Protein AF-A0A920UG53-F1 (afdb_monomer_lite)

Radius of gyration: 19.64 Å; chains: 1; bounding box: 52×35×47 Å

Secondary structure (DSSP, 8-state):
---HHHHHHHHHHHHHHHHHHHHHHHHHHHHHHTSPP---STTHHHHHHHHHHHHHTTHHHHHH-HHHHHHHHHHHHHHHHHHHHHHHHHHHHHSTT--STT---HHHHHHHHHHHHHHHHHHHHHHHHHHHHH-

pLDDT: mean 93.58, std 4.78, range [72.38, 98.44]

Foldseek 3Di:
DDDPVVVVVVVVVCCVVVVVVVVVVVVVCVVVVVDDDDPPCVVVVVVVVVVCVCVLVVVVCCVPPVVLVQLVNLQVVLVVLVVVVVVLVVCVHPPPPRDLVPDPDPVSVVSVVVNVVSVVSNVVSVVVVVVVVVD

Structure (mmCIF, N/CA/C/O backbone):
data_AF-A0A920UG53-F1
#
_entry.id   AF-A0A920UG53-F1
#
loop_
_atom_site.group_PDB
_atom_site.id
_atom_site.type_symbol
_atom_site.label_atom_id
_atom_site.label_alt_id
_atom_site.label_comp_id
_atom_site.label_asym_id
_atom_site.label_entity_id
_atom_site.label_seq_id
_atom_site.pdbx_PDB_ins_code
_atom_site.Cartn_x
_atom_site.Cartn_y
_atom_site.Cartn_z
_atom_site.occupancy
_atom_site.B_iso_or_equiv
_atom_site.auth_seq_id
_atom_site.auth_comp_id
_atom_site.auth_asym_id
_atom_site.auth_atom_id
_atom_site.pdbx_PDB_model_num
ATOM 1 N N . MET A 1 1 ? 14.769 -5.079 -14.973 1.00 84.19 1 MET A N 1
ATOM 2 C CA . MET A 1 1 ? 13.647 -5.403 -15.873 1.00 84.19 1 MET A CA 1
ATOM 3 C C . MET A 1 1 ? 13.518 -6.889 -16.085 1.00 84.19 1 MET A C 1
ATOM 5 O O . MET A 1 1 ? 14.527 -7.583 -16.143 1.00 84.19 1 MET A O 1
ATOM 9 N N . LEU A 1 2 ? 12.274 -7.336 -16.221 1.00 87.06 2 LEU A N 1
ATOM 10 C CA . LEU A 1 2 ? 11.932 -8.715 -16.537 1.00 87.06 2 LEU A CA 1
ATOM 11 C C . LEU A 1 2 ? 12.117 -8.996 -18.033 1.00 87.06 2 LEU A C 1
ATOM 13 O O . LEU A 1 2 ? 11.858 -8.131 -18.872 1.00 87.06 2 LEU A O 1
ATOM 17 N N . SER A 1 3 ? 12.513 -10.221 -18.365 1.00 93.75 3 SER A N 1
ATOM 18 C CA . SER A 1 3 ? 12.445 -10.742 -19.731 1.00 93.75 3 SER A CA 1
ATOM 19 C C . SER A 1 3 ? 10.993 -10.829 -20.215 1.00 93.75 3 SER A C 1
ATOM 21 O O . SER A 1 3 ? 10.054 -10.892 -19.419 1.00 93.75 3 SER A O 1
ATOM 23 N N . THR A 1 4 ? 10.783 -10.902 -21.531 1.00 93.25 4 THR A N 1
ATOM 24 C CA . THR A 1 4 ? 9.434 -11.007 -22.116 1.00 93.25 4 THR A CA 1
ATOM 25 C C . THR A 1 4 ? 8.644 -12.193 -21.551 1.00 93.25 4 THR A C 1
ATOM 27 O O . THR A 1 4 ? 7.457 -12.065 -21.258 1.00 93.25 4 THR A O 1
ATOM 30 N N . THR A 1 5 ? 9.297 -13.339 -21.338 1.00 96.50 5 THR A N 1
ATOM 31 C CA . THR A 1 5 ? 8.659 -14.529 -20.755 1.00 96.50 5 THR A CA 1
ATOM 32 C C . THR A 1 5 ? 8.210 -14.283 -19.314 1.00 96.50 5 THR A C 1
ATOM 34 O O . THR A 1 5 ? 7.098 -14.659 -18.944 1.00 96.50 5 THR A O 1
ATOM 37 N N . GLU A 1 6 ? 9.040 -13.623 -18.504 1.00 95.00 6 GLU A N 1
ATOM 38 C CA . GLU A 1 6 ? 8.718 -13.292 -17.111 1.00 95.00 6 GLU A CA 1
ATOM 39 C C . GLU A 1 6 ? 7.605 -12.243 -17.013 1.00 95.00 6 GLU A C 1
ATOM 41 O O . GLU A 1 6 ? 6.727 -12.367 -16.161 1.00 95.00 6 GLU A O 1
ATOM 46 N N . GLN A 1 7 ? 7.580 -11.256 -17.914 1.00 93.88 7 GLN A N 1
ATOM 47 C CA . GLN A 1 7 ? 6.486 -10.285 -18.007 1.00 93.88 7 GLN A CA 1
ATOM 48 C C . GLN A 1 7 ? 5.153 -10.975 -18.321 1.00 93.88 7 GLN A C 1
ATOM 50 O O . GLN A 1 7 ? 4.154 -10.742 -17.639 1.00 93.88 7 GLN A O 1
ATOM 55 N N . ILE A 1 8 ? 5.133 -11.881 -19.307 1.00 95.75 8 ILE A N 1
ATOM 56 C CA . ILE A 1 8 ? 3.929 -12.653 -19.649 1.00 95.75 8 ILE A CA 1
ATOM 57 C C . ILE A 1 8 ? 3.476 -13.494 -18.450 1.00 95.75 8 ILE A C 1
ATOM 59 O O . ILE A 1 8 ? 2.298 -13.466 -18.089 1.00 95.75 8 ILE A O 1
ATOM 63 N N . ALA A 1 9 ? 4.401 -14.209 -17.803 1.00 96.75 9 ALA A N 1
ATOM 64 C CA . ALA A 1 9 ? 4.092 -15.016 -16.626 1.00 96.75 9 ALA A CA 1
ATOM 65 C C . ALA A 1 9 ? 3.527 -14.164 -15.475 1.00 96.75 9 ALA A C 1
ATOM 67 O O . ALA A 1 9 ? 2.538 -14.554 -14.850 1.00 96.75 9 ALA A O 1
ATOM 68 N N . PHE A 1 10 ? 4.100 -12.983 -15.231 1.00 95.25 10 PHE A N 1
ATOM 69 C CA . PHE A 1 10 ? 3.624 -12.055 -14.209 1.00 95.25 10 PHE A CA 1
ATOM 70 C C . PHE A 1 10 ? 2.212 -11.545 -14.514 1.00 95.25 10 PHE A C 1
ATOM 72 O O . PHE A 1 10 ? 1.351 -11.577 -13.637 1.00 95.25 10 PHE A O 1
ATOM 79 N N . VAL A 1 11 ? 1.935 -11.130 -15.755 1.00 96.06 11 VAL A N 1
ATOM 80 C CA . VAL A 1 11 ? 0.590 -10.684 -16.155 1.00 96.06 11 VAL A CA 1
ATOM 81 C C . VAL A 1 11 ? -0.431 -11.809 -15.983 1.00 96.06 11 VAL A C 1
ATOM 83 O O . VAL A 1 11 ? -1.503 -11.577 -15.423 1.00 96.06 1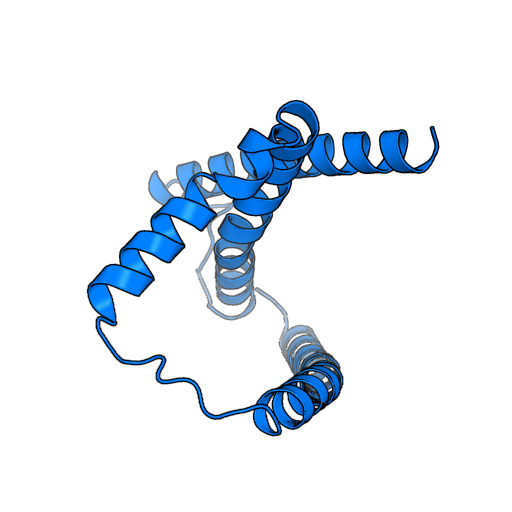1 VAL A O 1
ATOM 86 N N . LEU A 1 12 ? -0.103 -13.037 -16.396 1.00 97.81 12 LEU A N 1
ATOM 87 C CA . LEU A 1 12 ? -0.980 -14.193 -16.187 1.00 97.81 12 LEU A CA 1
ATOM 88 C C . LEU A 1 12 ? -1.251 -14.434 -14.697 1.00 97.81 12 LEU A C 1
ATOM 90 O O . LEU A 1 12 ? -2.402 -14.657 -14.315 1.00 97.81 12 LEU A O 1
ATOM 94 N N . LEU A 1 13 ? -0.226 -14.330 -13.848 1.00 96.88 13 LEU A N 1
ATOM 95 C CA . LEU A 1 13 ? -0.376 -14.461 -12.400 1.00 96.88 13 LEU A CA 1
ATOM 96 C C . LEU A 1 13 ? -1.293 -13.372 -11.826 1.00 96.88 13 LEU A C 1
ATOM 98 O O . LEU A 1 13 ? -2.194 -13.685 -11.048 1.00 96.88 13 LEU A O 1
ATOM 102 N N . VAL A 1 14 ? -1.117 -12.114 -12.240 1.00 95.88 14 VAL A N 1
ATOM 103 C CA . VAL A 1 14 ? -1.978 -10.993 -11.828 1.00 95.88 14 VAL A CA 1
ATOM 104 C C . VAL A 1 14 ? -3.429 -11.236 -12.241 1.00 95.88 14 VAL A C 1
ATOM 106 O O . VAL A 1 14 ? -4.330 -11.024 -11.429 1.00 95.88 14 VAL A O 1
ATOM 109 N N . LEU A 1 15 ? -3.675 -11.724 -13.460 1.00 97.94 15 LEU A N 1
ATOM 110 C CA . LEU A 1 15 ? -5.026 -12.029 -13.936 1.00 97.94 15 LEU A CA 1
ATOM 111 C C . LEU A 1 15 ? -5.680 -13.159 -13.132 1.00 97.94 15 LEU A C 1
ATOM 113 O O . LEU A 1 15 ? -6.841 -13.034 -12.738 1.00 97.94 15 LEU A O 1
ATOM 117 N N . VAL A 1 16 ? -4.945 -14.237 -12.844 1.00 98.00 16 VAL A N 1
ATOM 118 C CA . VAL A 1 16 ? -5.456 -15.363 -12.046 1.00 98.00 16 VAL A CA 1
ATOM 119 C C . VAL A 1 16 ? -5.743 -14.922 -10.609 1.00 98.00 16 VAL A C 1
ATOM 121 O O . VAL A 1 16 ? -6.864 -15.091 -10.123 1.00 98.00 16 VAL A O 1
ATOM 124 N N . CYS A 1 17 ? -4.769 -14.307 -9.937 1.00 97.56 17 CYS A N 1
ATOM 125 C CA . CYS A 1 17 ? -4.914 -13.835 -8.560 1.00 97.56 17 CYS A CA 1
ATOM 126 C C . CYS A 1 17 ? -6.010 -12.768 -8.440 1.00 97.56 17 CYS A C 1
ATOM 128 O O . CYS A 1 17 ? -6.848 -12.838 -7.539 1.00 97.56 17 CYS A O 1
ATOM 130 N N . GLY A 1 18 ? -6.045 -11.813 -9.372 1.00 97.19 18 GLY A N 1
ATOM 131 C CA . GLY A 1 18 ? -7.060 -10.766 -9.438 1.00 97.19 18 GLY A CA 1
ATOM 132 C C . GLY A 1 18 ? -8.457 -11.329 -9.689 1.00 97.19 18 GLY A C 1
ATOM 133 O O . GLY A 1 18 ? -9.406 -10.930 -9.015 1.00 97.19 18 GLY A O 1
ATOM 134 N N . GLY A 1 19 ? -8.589 -12.310 -10.585 1.00 97.31 19 GLY A N 1
ATOM 135 C CA . GLY A 1 19 ? -9.851 -13.001 -10.848 1.00 97.31 19 GLY A CA 1
ATOM 136 C C . GLY A 1 19 ? -10.389 -13.737 -9.619 1.00 97.31 19 GLY A C 1
ATOM 137 O O . GLY A 1 19 ? -11.570 -13.606 -9.289 1.00 97.31 19 GLY A O 1
ATOM 138 N N . LEU A 1 20 ? -9.525 -14.457 -8.896 1.00 97.06 20 LEU A N 1
ATOM 139 C CA . LEU A 1 20 ? -9.890 -15.128 -7.643 1.00 97.06 20 LEU A CA 1
ATOM 140 C C . LEU A 1 20 ? -10.270 -14.120 -6.548 1.00 97.06 20 LEU A C 1
ATOM 142 O O . LEU A 1 20 ? -11.308 -14.271 -5.899 1.00 97.06 20 LEU A O 1
ATOM 146 N N . ALA A 1 21 ? -9.481 -13.056 -6.377 1.00 97.00 21 ALA A N 1
ATOM 147 C CA . ALA A 1 21 ? -9.762 -12.000 -5.407 1.00 97.00 21 ALA A CA 1
ATOM 148 C C . ALA A 1 21 ? -11.093 -11.288 -5.706 1.00 97.00 21 ALA A C 1
ATOM 150 O O . ALA A 1 21 ? -11.890 -11.044 -4.793 1.00 97.00 21 ALA A O 1
ATOM 151 N N . PHE A 1 22 ? -11.379 -11.012 -6.983 1.00 97.50 22 PHE A N 1
ATOM 152 C CA . PHE A 1 22 ? -12.606 -10.345 -7.417 1.00 97.50 22 PHE A CA 1
ATOM 153 C C . PHE A 1 22 ? -13.864 -11.113 -7.004 1.00 97.50 22 PHE A C 1
ATOM 155 O O . PHE A 1 22 ? -14.849 -10.494 -6.604 1.00 97.50 22 PHE A O 1
ATOM 162 N N . GLN A 1 23 ? -13.845 -12.450 -7.025 1.00 96.75 23 GLN A N 1
ATOM 163 C CA . GLN A 1 23 ? -14.983 -13.252 -6.557 1.00 96.75 23 GLN A CA 1
ATOM 164 C C . GLN A 1 23 ? -15.288 -13.000 -5.073 1.00 96.75 23 GLN A C 1
ATOM 166 O O . GLN A 1 23 ? -16.455 -12.849 -4.695 1.00 96.75 23 GLN A O 1
ATOM 171 N N . GLY A 1 24 ? -14.245 -12.904 -4.243 1.00 95.50 24 GLY A N 1
ATOM 172 C CA . GLY A 1 24 ? -14.365 -12.574 -2.823 1.00 95.50 24 GLY A CA 1
ATOM 173 C C . GLY A 1 24 ? -14.926 -11.169 -2.609 1.00 95.50 24 GLY A C 1
ATOM 174 O O . GLY A 1 24 ? -15.935 -11.003 -1.917 1.00 95.50 24 GLY A O 1
ATOM 175 N N . PHE A 1 25 ? -14.339 -10.167 -3.269 1.00 96.44 25 PHE A N 1
ATOM 176 C CA . PHE A 1 25 ? -14.811 -8.781 -3.185 1.00 96.44 25 PHE A CA 1
ATOM 177 C C . PHE A 1 25 ? -16.247 -8.621 -3.682 1.00 96.44 25 PHE A C 1
ATOM 179 O O . PHE A 1 25 ? -17.055 -7.971 -3.017 1.00 96.44 25 PHE A O 1
ATOM 186 N N . ARG A 1 26 ? -16.603 -9.262 -4.799 1.00 97.50 26 ARG A N 1
ATOM 187 C CA . ARG A 1 26 ? -17.966 -9.248 -5.341 1.00 97.50 26 ARG A CA 1
ATOM 188 C C . ARG A 1 26 ? -18.962 -9.830 -4.344 1.00 97.50 26 ARG A C 1
ATOM 190 O O . ARG A 1 26 ? -20.026 -9.248 -4.152 1.00 97.50 26 ARG A O 1
ATOM 197 N N . ARG A 1 27 ? -18.632 -10.946 -3.686 1.00 96.69 27 ARG A N 1
ATOM 198 C CA . ARG A 1 27 ? -19.499 -11.542 -2.658 1.00 96.69 27 ARG A CA 1
ATOM 199 C C . ARG A 1 27 ? -19.737 -10.572 -1.502 1.00 96.69 27 ARG A C 1
ATOM 201 O O . ARG A 1 27 ? -20.886 -10.369 -1.120 1.00 96.69 27 ARG A O 1
ATOM 208 N N . ILE A 1 28 ? -18.675 -9.957 -0.981 1.00 95.75 28 ILE A N 1
ATOM 209 C CA . ILE A 1 28 ? -18.777 -8.975 0.110 1.00 95.75 28 ILE A CA 1
ATOM 210 C C . ILE A 1 28 ? -19.630 -7.781 -0.326 1.00 95.75 28 ILE A C 1
ATOM 212 O O . ILE A 1 28 ? -20.550 -7.396 0.392 1.00 95.75 28 ILE A O 1
ATOM 216 N N . TYR A 1 29 ? -19.371 -7.236 -1.516 1.00 94.81 29 TYR A N 1
ATOM 217 C CA . TYR A 1 29 ? -20.131 -6.121 -2.073 1.00 94.81 29 TYR A CA 1
ATOM 218 C C . TYR A 1 29 ? -21.628 -6.437 -2.160 1.00 94.81 29 TYR A C 1
ATOM 220 O O . TYR A 1 29 ? -22.441 -5.659 -1.666 1.00 94.81 29 TYR A O 1
ATOM 228 N N . LEU A 1 30 ? -21.992 -7.598 -2.717 1.00 95.50 30 LEU A N 1
ATOM 229 C CA . LEU A 1 30 ? -23.391 -8.009 -2.850 1.00 95.50 30 LEU A CA 1
ATOM 230 C C . LEU A 1 30 ? -24.078 -8.131 -1.484 1.00 95.50 30 LEU A C 1
ATOM 232 O O . LEU A 1 30 ? -25.171 -7.599 -1.313 1.00 95.50 30 LEU A O 1
ATOM 236 N N . ILE A 1 31 ? -23.424 -8.748 -0.497 1.00 95.50 31 ILE A N 1
ATOM 237 C CA . ILE A 1 31 ? -23.967 -8.880 0.864 1.00 95.50 31 ILE A CA 1
ATOM 238 C C . ILE A 1 31 ? -24.171 -7.502 1.505 1.00 95.50 31 ILE A C 1
ATOM 240 O O . ILE A 1 31 ? -25.242 -7.208 2.027 1.00 95.50 31 ILE A O 1
ATOM 244 N N . VAL A 1 32 ? -23.163 -6.629 1.440 1.00 92.38 32 VAL A N 1
ATOM 245 C CA . VAL A 1 32 ? -23.236 -5.288 2.039 1.00 92.38 32 VAL A CA 1
ATOM 246 C C . VAL A 1 32 ? -24.285 -4.418 1.338 1.00 92.38 32 VAL A C 1
ATOM 248 O O . VAL A 1 32 ? -24.971 -3.640 2.001 1.00 92.38 32 VAL A O 1
ATOM 251 N N . SER A 1 33 ? -24.452 -4.567 0.020 1.00 90.62 33 SER A N 1
ATOM 252 C CA . SER A 1 33 ? -25.434 -3.810 -0.769 1.00 90.62 33 SER A CA 1
ATOM 253 C C . SER A 1 33 ? -26.893 -4.163 -0.467 1.00 90.62 33 SER A C 1
ATOM 255 O O . SER A 1 33 ? -27.772 -3.354 -0.740 1.00 90.62 33 SER A O 1
ATOM 257 N N . GLN A 1 34 ? -27.155 -5.328 0.133 1.00 93.62 34 GLN A N 1
ATOM 258 C CA . GLN A 1 34 ? -28.496 -5.720 0.586 1.00 93.62 34 GLN A CA 1
ATOM 259 C C . GLN A 1 34 ? -28.899 -5.036 1.905 1.00 93.62 34 GLN A C 1
ATOM 261 O O . GLN A 1 34 ? -30.045 -5.147 2.338 1.00 93.62 34 GLN A O 1
ATOM 266 N N . GLY A 1 35 ? -27.966 -4.342 2.568 1.00 90.56 35 GLY A N 1
ATOM 267 C CA . GLY A 1 35 ? -28.245 -3.560 3.768 1.00 90.56 35 GLY A CA 1
ATOM 268 C C . GLY A 1 35 ? -29.106 -2.320 3.497 1.00 90.56 35 GLY A C 1
ATOM 269 O O . GLY A 1 35 ? -29.370 -1.941 2.358 1.00 90.56 35 GLY A O 1
ATOM 270 N N . LYS A 1 36 ? -29.533 -1.644 4.571 1.00 87.75 36 LYS A N 1
ATOM 271 C CA . LYS A 1 36 ? -30.290 -0.387 4.460 1.00 87.75 36 LYS A CA 1
ATOM 272 C C . LYS A 1 36 ? -29.480 0.679 3.702 1.00 87.75 36 LYS A C 1
ATOM 274 O O . LYS A 1 36 ? -28.266 0.772 3.920 1.00 87.75 36 LYS A O 1
ATOM 279 N N . PRO A 1 37 ? -30.132 1.521 2.876 1.00 81.38 37 PRO A N 1
ATOM 280 C CA . PRO A 1 37 ? -29.457 2.631 2.223 1.00 81.38 37 PRO A CA 1
ATOM 281 C C . PRO A 1 37 ? -28.846 3.551 3.283 1.00 81.38 37 PRO A C 1
ATOM 283 O O . PRO A 1 37 ? -29.504 3.960 4.238 1.00 81.38 37 PRO A O 1
ATOM 286 N N . SER A 1 38 ? -27.563 3.853 3.115 1.00 77.31 38 SER A N 1
ATOM 287 C CA . SER A 1 38 ? -26.842 4.832 3.921 1.00 77.31 38 SER A CA 1
ATOM 288 C C . SER A 1 38 ? -26.516 5.998 3.010 1.00 77.31 38 SER A C 1
ATOM 290 O O . SER A 1 38 ? -25.816 5.816 2.013 1.00 77.31 38 SER A O 1
ATOM 292 N N . TYR A 1 39 ? -26.969 7.194 3.371 1.00 75.44 39 TYR A N 1
ATOM 293 C CA . TYR A 1 39 ? -26.403 8.414 2.812 1.00 75.44 39 TYR A CA 1
ATOM 294 C C . TYR A 1 39 ? -24.937 8.446 3.249 1.00 75.44 39 TYR A C 1
ATOM 296 O O . TYR A 1 39 ? -24.628 8.355 4.436 1.00 75.44 39 TYR A O 1
ATOM 304 N N . ARG A 1 40 ? -24.034 8.323 2.272 1.00 72.38 40 ARG A N 1
ATOM 305 C CA . ARG A 1 40 ? -22.582 8.264 2.502 1.00 72.38 40 ARG A CA 1
ATOM 306 C C . ARG A 1 40 ? -21.836 9.403 1.816 1.00 72.38 40 ARG A C 1
ATOM 308 O O . ARG A 1 40 ? -20.624 9.489 1.985 1.00 72.38 40 ARG A O 1
ATOM 315 N N . THR A 1 41 ? -22.543 10.236 1.066 1.00 80.00 41 THR A N 1
ATOM 316 C CA . THR A 1 41 ? -22.010 11.353 0.277 1.00 80.00 41 THR A CA 1
ATOM 317 C C . THR A 1 41 ? -22.371 12.717 0.866 1.00 80.00 41 THR A C 1
ATOM 319 O O . THR A 1 41 ? -21.933 13.738 0.348 1.00 80.00 41 THR A O 1
ATOM 322 N N . ASP A 1 42 ? -23.148 12.746 1.945 1.00 84.75 42 ASP A N 1
ATOM 323 C CA . ASP A 1 42 ? -23.355 13.913 2.797 1.00 84.75 42 ASP A CA 1
ATOM 324 C C . ASP A 1 42 ? -22.044 14.290 3.505 1.00 84.75 42 ASP A C 1
ATOM 326 O O . ASP A 1 42 ? -21.296 13.415 3.949 1.00 84.75 42 ASP A O 1
ATOM 330 N N . ASP A 1 43 ? -21.734 15.590 3.552 1.00 85.75 43 ASP A N 1
ATOM 331 C CA . ASP A 1 43 ? -20.529 16.152 4.184 1.00 85.75 43 ASP A CA 1
ATOM 332 C C . ASP A 1 43 ? -19.217 15.440 3.804 1.00 85.75 43 ASP A C 1
ATOM 334 O O . ASP A 1 43 ? -18.292 15.284 4.612 1.00 85.75 43 ASP A O 1
ATOM 338 N N . PHE A 1 44 ? -19.136 14.999 2.544 1.00 87.50 44 PHE A N 1
ATOM 339 C CA . PHE A 1 44 ? -18.077 14.136 2.023 1.00 87.50 44 PHE A CA 1
ATOM 340 C C . PHE A 1 44 ? -16.649 14.607 2.364 1.00 87.50 44 PHE A C 1
ATOM 342 O O . PHE A 1 44 ? -15.877 13.784 2.869 1.00 87.50 44 PHE A O 1
ATOM 349 N N . PRO A 1 45 ? -16.280 15.900 2.204 1.00 91.19 45 PRO A N 1
ATOM 350 C CA . PRO A 1 45 ? -14.928 16.353 2.530 1.00 91.19 45 PRO A CA 1
ATOM 351 C C . PRO A 1 45 ? -14.602 16.195 4.019 1.00 91.19 45 PRO A C 1
ATOM 353 O O . PRO A 1 45 ? -13.563 15.642 4.376 1.00 91.19 45 PRO A O 1
ATOM 356 N N . SER A 1 46 ? -15.515 16.623 4.897 1.00 91.50 46 SER A N 1
ATOM 357 C CA . SER A 1 46 ? -15.333 16.559 6.353 1.00 91.50 46 SER A CA 1
ATOM 358 C C . SER A 1 46 ? -15.188 15.113 6.831 1.00 91.50 46 SER A C 1
ATOM 360 O O . SER A 1 46 ? -14.307 14.787 7.632 1.00 91.50 46 SER A O 1
ATOM 362 N N . ARG A 1 47 ? -16.002 14.208 6.279 1.00 89.88 47 ARG A N 1
ATOM 363 C CA . ARG A 1 47 ? -15.978 12.786 6.639 1.00 89.88 47 ARG A CA 1
ATOM 364 C C . ARG A 1 47 ? -14.716 12.081 6.155 1.00 89.88 47 ARG A C 1
ATOM 366 O O . ARG A 1 47 ? -14.174 11.277 6.912 1.00 89.88 47 ARG A O 1
ATOM 373 N N . ILE A 1 48 ? -14.217 12.404 4.959 1.00 92.81 48 ILE A N 1
ATOM 374 C CA . ILE A 1 48 ? -12.929 11.883 4.477 1.00 92.81 48 ILE A CA 1
ATOM 375 C C . ILE A 1 48 ? -11.785 12.379 5.350 1.00 92.81 48 ILE A C 1
ATOM 377 O O . ILE A 1 48 ? -10.988 11.563 5.801 1.00 92.81 48 ILE A O 1
ATOM 381 N N . ILE A 1 49 ? -11.717 13.682 5.635 1.00 94.25 49 ILE A N 1
ATOM 382 C CA . ILE A 1 49 ? -10.652 14.243 6.478 1.00 94.25 49 ILE A CA 1
ATOM 383 C C . ILE A 1 49 ? -10.669 13.573 7.853 1.00 94.25 49 ILE A C 1
ATOM 385 O O . ILE A 1 49 ? -9.634 13.105 8.329 1.00 94.25 49 ILE A O 1
ATOM 389 N N . LYS A 1 50 ? -11.850 13.451 8.467 1.00 93.12 50 LYS A N 1
ATOM 390 C CA . LYS A 1 50 ? -12.008 12.749 9.742 1.00 93.12 50 LYS A CA 1
ATOM 391 C C . LYS A 1 50 ? -11.533 11.298 9.651 1.00 93.12 50 LYS A C 1
ATOM 393 O O . LYS A 1 50 ? -10.783 10.864 10.519 1.00 93.12 50 LYS A O 1
ATOM 398 N N . ALA A 1 51 ? -11.931 10.568 8.609 1.00 92.12 51 ALA A N 1
ATOM 399 C CA . ALA A 1 51 ? -11.520 9.183 8.411 1.00 92.12 51 ALA A CA 1
ATOM 400 C C . ALA A 1 51 ? -10.000 9.058 8.242 1.00 92.12 51 ALA A C 1
ATOM 402 O O . ALA A 1 51 ? -9.393 8.221 8.901 1.00 92.12 51 ALA A O 1
ATOM 403 N N . LEU A 1 52 ? -9.374 9.916 7.432 1.00 93.88 52 LEU A N 1
ATOM 404 C CA . LEU A 1 52 ? -7.923 9.932 7.238 1.00 93.88 52 LEU A CA 1
ATOM 405 C C . LEU A 1 52 ? -7.181 10.222 8.542 1.00 93.88 52 LEU A C 1
ATOM 407 O O . LEU A 1 52 ? -6.210 9.539 8.851 1.00 93.88 52 LEU A O 1
ATOM 411 N N . ILE A 1 53 ? -7.654 11.186 9.334 1.00 94.88 53 ILE A N 1
ATOM 412 C CA . ILE A 1 53 ? -7.059 11.502 10.636 1.00 94.88 53 ILE A CA 1
ATOM 413 C C . ILE A 1 53 ? -7.237 10.332 11.611 1.00 94.88 53 ILE A C 1
ATOM 415 O O . ILE A 1 53 ? -6.293 9.961 12.307 1.00 94.88 53 ILE A O 1
ATOM 419 N N . ASP A 1 54 ? -8.438 9.763 11.708 1.00 93.44 54 ASP A N 1
ATOM 420 C CA . ASP A 1 54 ? -8.732 8.700 12.672 1.00 93.44 54 ASP A CA 1
ATOM 421 C C . ASP A 1 54 ? -8.011 7.388 12.316 1.00 93.44 54 ASP A C 1
ATOM 423 O O . ASP A 1 54 ? -7.522 6.709 13.223 1.00 93.44 54 ASP A O 1
ATOM 427 N N . VAL A 1 55 ? -7.898 7.064 11.021 1.00 92.81 55 VAL A N 1
ATOM 428 C CA . VAL A 1 55 ? -7.135 5.918 10.496 1.00 92.81 55 VAL A CA 1
ATOM 429 C C . VAL A 1 55 ? -5.636 6.165 10.617 1.00 92.81 55 VAL A C 1
ATOM 431 O O . VAL A 1 55 ? -4.932 5.323 11.166 1.00 92.81 55 VAL A O 1
ATOM 434 N N . GLY A 1 56 ? -5.151 7.325 10.171 1.00 93.00 56 GLY A N 1
ATOM 435 C CA . GLY A 1 56 ? -3.733 7.678 10.214 1.00 93.00 56 GLY A CA 1
ATOM 436 C C . GLY A 1 56 ? -3.192 7.702 11.641 1.00 93.00 56 GLY A C 1
ATOM 437 O O . GLY A 1 56 ? -2.162 7.108 11.919 1.00 93.00 56 GLY A O 1
ATOM 438 N N . LEU A 1 57 ? -3.921 8.296 12.586 1.00 93.25 57 LEU A N 1
ATOM 439 C CA . LEU A 1 57 ? -3.523 8.300 14.000 1.00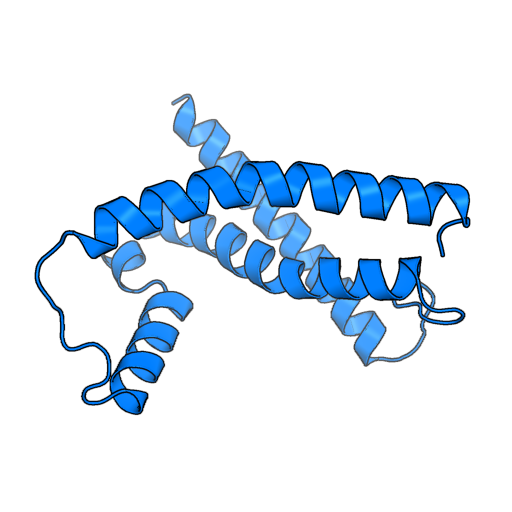 93.25 57 LEU A CA 1
ATOM 440 C C . LEU A 1 57 ? -3.952 7.036 14.761 1.00 93.25 57 LEU A C 1
ATOM 442 O O . LEU A 1 57 ? -3.713 6.942 15.963 1.00 93.25 57 LEU A O 1
ATOM 446 N N . GLN A 1 58 ? -4.638 6.097 14.102 1.00 91.00 58 GLN A N 1
ATOM 447 C CA . GLN A 1 58 ? -5.174 4.864 14.693 1.00 91.00 58 GLN A CA 1
ATOM 448 C C . GLN A 1 58 ? -5.926 5.087 16.018 1.00 91.00 58 GLN A C 1
ATOM 450 O O . GLN A 1 58 ? -5.913 4.237 16.917 1.00 91.00 58 GLN A O 1
ATOM 455 N N . LYS A 1 59 ? -6.603 6.237 16.158 1.00 89.00 59 LYS A N 1
ATOM 456 C CA . LYS A 1 59 ? -7.156 6.707 17.442 1.00 89.00 59 LYS A CA 1
ATOM 457 C C . LYS A 1 59 ? -8.057 5.684 18.140 1.00 89.00 59 LYS A C 1
ATOM 459 O O . LYS A 1 59 ? -7.953 5.570 19.361 1.00 89.00 59 LYS A O 1
ATOM 464 N N . PRO A 1 60 ? -8.952 4.954 17.439 1.00 86.75 60 PRO A N 1
ATOM 465 C CA . PRO A 1 60 ? -9.824 3.991 18.106 1.00 86.75 60 PRO A CA 1
ATOM 466 C C . P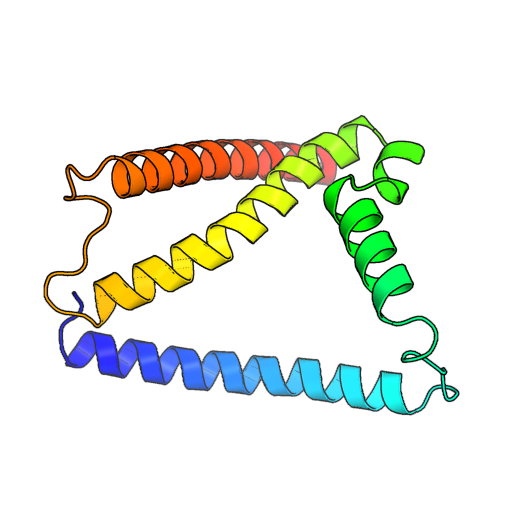RO A 1 60 ? -9.048 2.844 18.761 1.00 86.75 60 PRO A C 1
ATOM 468 O O . PRO A 1 60 ? -9.411 2.408 19.848 1.00 86.75 60 PRO A O 1
ATOM 471 N N . LEU A 1 61 ? -7.964 2.386 18.128 1.00 85.62 61 LEU A N 1
ATOM 472 C CA . LEU A 1 61 ? -7.174 1.247 18.594 1.00 85.62 61 LEU A CA 1
ATOM 473 C C . LEU A 1 61 ? -6.327 1.632 19.814 1.00 85.62 61 LEU A C 1
ATOM 475 O O . LEU A 1 61 ? -6.370 0.952 20.847 1.00 85.62 61 LEU A O 1
ATOM 479 N N . PHE A 1 62 ? -5.637 2.777 19.733 1.00 90.06 62 PHE A N 1
ATOM 480 C CA . PHE A 1 62 ? -4.766 3.258 20.810 1.00 90.06 62 PHE A CA 1
ATOM 481 C C . PHE A 1 62 ? -5.511 3.530 22.119 1.00 90.06 62 PHE A C 1
ATOM 483 O O . PHE A 1 62 ? -4.929 3.349 23.187 1.00 90.06 62 PHE A O 1
ATOM 490 N N . LYS A 1 63 ? -6.801 3.891 22.059 1.00 88.69 63 LYS A N 1
ATOM 491 C CA . LYS A 1 63 ? -7.640 4.076 23.255 1.00 88.69 63 LYS A CA 1
ATOM 492 C C . LYS A 1 63 ? -7.822 2.798 24.071 1.00 88.69 63 LYS A C 1
ATOM 494 O O . LYS A 1 63 ? -7.950 2.877 25.287 1.00 88.69 63 LYS A O 1
ATOM 499 N N . SER A 1 64 ? -7.873 1.638 23.421 1.00 90.25 64 SER A N 1
ATOM 500 C CA . SER A 1 64 ? -8.212 0.378 24.090 1.00 90.25 64 SER A CA 1
ATOM 501 C C . SER A 1 64 ? -6.996 -0.496 24.374 1.00 90.25 64 SER A C 1
ATOM 503 O O . SER A 1 64 ? -6.980 -1.198 25.382 1.00 90.25 64 SER A O 1
ATOM 505 N N . ARG A 1 65 ? -5.997 -0.515 23.480 1.00 92.12 65 ARG A N 1
ATOM 506 C CA . ARG A 1 65 ? -4.827 -1.405 23.595 1.00 92.12 65 ARG A CA 1
ATOM 507 C C . ARG A 1 65 ? -3.560 -0.721 23.072 1.00 92.12 65 ARG A C 1
ATOM 509 O O . ARG A 1 65 ? -3.146 -1.022 21.951 1.00 92.12 65 ARG A O 1
ATOM 516 N N . PRO A 1 66 ? -2.920 0.170 23.847 1.00 92.44 66 PRO A N 1
ATOM 517 C CA . PRO A 1 66 ? -1.837 1.021 23.346 1.00 92.44 66 PRO A CA 1
ATOM 518 C C . PRO A 1 66 ? -0.631 0.229 22.822 1.00 92.44 66 PRO A C 1
ATOM 520 O O . PRO A 1 66 ? -0.159 0.504 21.725 1.00 92.44 66 PRO A O 1
ATOM 523 N N . ILE A 1 67 ? -0.186 -0.813 23.537 1.00 95.12 67 ILE A N 1
ATOM 524 C CA . ILE A 1 67 ? 0.968 -1.633 23.119 1.00 95.12 67 ILE A CA 1
ATOM 525 C C . ILE A 1 67 ? 0.663 -2.389 21.821 1.00 95.12 67 ILE A C 1
ATOM 527 O O . ILE A 1 67 ? 1.424 -2.325 20.864 1.00 95.12 67 ILE A O 1
ATOM 531 N N . VAL A 1 68 ? -0.485 -3.071 21.761 1.00 95.19 68 VAL A N 1
ATOM 532 C CA . VAL A 1 68 ? -0.899 -3.818 20.562 1.00 95.19 68 VAL A CA 1
ATOM 533 C C . VAL A 1 68 ? -1.059 -2.875 19.364 1.00 95.19 68 VAL A C 1
ATOM 535 O O . VAL A 1 68 ? -0.682 -3.222 18.248 1.00 95.19 68 VAL A O 1
ATOM 538 N N . SER A 1 69 ? -1.583 -1.671 19.602 1.00 94.94 69 SER A N 1
ATOM 539 C CA . SER A 1 69 ? -1.789 -0.655 18.563 1.00 94.94 69 SER A CA 1
ATOM 540 C C . SER A 1 69 ? -0.477 -0.076 18.046 1.00 94.94 69 SER A C 1
ATOM 542 O O . SER A 1 69 ? -0.375 0.199 16.855 1.00 94.94 69 SER A O 1
ATOM 544 N N . LEU A 1 70 ? 0.546 0.049 18.896 1.00 96.19 70 LEU A N 1
ATOM 545 C CA . LEU A 1 70 ? 1.888 0.452 18.477 1.00 96.19 70 LEU A CA 1
ATOM 546 C C . LEU A 1 70 ? 2.480 -0.540 17.464 1.00 96.19 70 LEU A C 1
ATOM 548 O O . LEU A 1 70 ? 2.855 -0.138 16.366 1.00 96.19 70 LEU A O 1
ATOM 552 N N . PHE A 1 71 ? 2.486 -1.839 17.780 1.00 97.25 71 PHE A N 1
ATOM 553 C CA . PHE A 1 71 ? 2.989 -2.863 16.853 1.00 97.25 71 PHE A CA 1
ATOM 554 C C . PHE A 1 71 ? 2.118 -3.005 15.599 1.00 97.25 71 PHE A C 1
ATOM 556 O O . PHE A 1 71 ? 2.638 -3.218 14.505 1.00 97.25 71 PHE A O 1
ATOM 563 N N . HIS A 1 72 ? 0.797 -2.832 15.719 1.00 95.75 72 HIS A N 1
ATOM 564 C CA . HIS A 1 72 ? -0.080 -2.744 14.549 1.00 95.75 72 HIS A CA 1
ATOM 565 C C . HIS A 1 72 ? 0.257 -1.527 13.678 1.00 95.75 72 HIS A C 1
ATOM 567 O O . HIS A 1 72 ? 0.172 -1.606 12.456 1.00 95.75 72 HIS A O 1
ATOM 573 N N . SER A 1 73 ? 0.683 -0.415 14.280 1.00 96.56 73 SER A N 1
ATOM 574 C CA . SER A 1 73 ? 1.048 0.792 13.539 1.00 96.56 73 SER A CA 1
ATOM 575 C C . SER A 1 73 ? 2.256 0.583 12.646 1.00 96.56 73 SER A C 1
ATOM 577 O O . SER A 1 73 ? 2.233 1.024 11.499 1.00 96.56 73 SER A O 1
ATOM 579 N N . PHE A 1 74 ? 3.255 -0.161 13.118 1.00 97.56 74 PHE A N 1
ATOM 580 C CA . PHE A 1 74 ? 4.402 -0.556 12.302 1.00 97.56 74 PHE A CA 1
ATOM 581 C C . PHE A 1 74 ? 3.970 -1.304 11.039 1.00 97.56 74 PHE A C 1
ATOM 583 O O . PHE A 1 74 ? 4.386 -0.959 9.935 1.00 97.56 74 PHE A O 1
ATOM 590 N N . ILE A 1 75 ? 3.068 -2.273 11.202 1.00 97.38 75 ILE A N 1
ATOM 591 C CA . ILE A 1 75 ? 2.526 -3.067 10.100 1.00 97.38 75 ILE A CA 1
ATOM 592 C C . ILE A 1 75 ? 1.680 -2.205 9.158 1.00 97.38 75 ILE A C 1
ATOM 594 O O . ILE A 1 75 ? 1.848 -2.269 7.945 1.00 97.38 75 ILE A O 1
ATOM 598 N N . PHE A 1 76 ? 0.780 -1.385 9.702 1.00 96.69 76 PHE A N 1
ATOM 599 C CA . PHE A 1 76 ? -0.130 -0.547 8.923 1.00 96.69 76 PHE A CA 1
ATOM 600 C C . PHE A 1 76 ? 0.617 0.457 8.042 1.00 96.69 76 PHE A C 1
ATOM 602 O O . PHE A 1 76 ? 0.362 0.528 6.838 1.00 96.69 76 PHE A O 1
ATOM 609 N N . PHE A 1 77 ? 1.540 1.229 8.624 1.00 96.88 77 PHE A N 1
ATOM 610 C CA . PHE A 1 77 ? 2.305 2.213 7.862 1.00 96.88 77 PHE A CA 1
ATOM 611 C C . PHE A 1 77 ? 3.275 1.540 6.901 1.00 96.88 77 PHE A C 1
ATOM 613 O O . PHE A 1 77 ? 3.392 1.991 5.764 1.00 96.88 77 PHE A O 1
ATOM 620 N N . GLY A 1 78 ? 3.889 0.428 7.313 1.00 97.62 78 GLY A N 1
ATOM 621 C CA . GLY A 1 78 ? 4.750 -0.345 6.434 1.00 97.62 78 GLY A CA 1
ATOM 622 C C . GLY A 1 78 ? 4.007 -0.883 5.217 1.00 97.62 78 GLY A C 1
ATOM 623 O O . GLY A 1 78 ? 4.421 -0.597 4.102 1.00 97.62 78 GLY A O 1
ATOM 624 N N . PHE A 1 79 ? 2.860 -1.550 5.386 1.00 95.88 79 PHE A N 1
ATOM 625 C CA . PHE A 1 79 ? 2.059 -2.013 4.245 1.00 95.88 79 PHE A CA 1
ATOM 626 C C . PHE A 1 79 ? 1.519 -0.869 3.383 1.00 95.88 79 PHE A C 1
ATOM 628 O O . PHE A 1 79 ? 1.469 -1.000 2.161 1.00 95.88 79 PHE A O 1
ATOM 635 N N . SER A 1 80 ? 1.150 0.262 3.991 1.00 95.88 80 SER A N 1
ATOM 636 C CA . SER A 1 80 ? 0.703 1.443 3.242 1.00 95.88 80 SER A CA 1
ATOM 637 C C . SER A 1 80 ? 1.823 2.012 2.369 1.00 95.88 80 SER A C 1
ATOM 639 O O . SER A 1 80 ? 1.588 2.342 1.209 1.00 95.88 80 SER A O 1
ATOM 641 N N . PHE A 1 81 ? 3.047 2.089 2.898 1.00 96.94 81 PHE A N 1
ATOM 642 C CA . PHE A 1 81 ? 4.218 2.521 2.138 1.00 96.94 81 PHE A CA 1
ATOM 643 C C . PHE A 1 81 ? 4.614 1.491 1.074 1.00 96.94 81 PHE A C 1
ATOM 645 O O . PHE A 1 81 ? 4.912 1.850 -0.061 1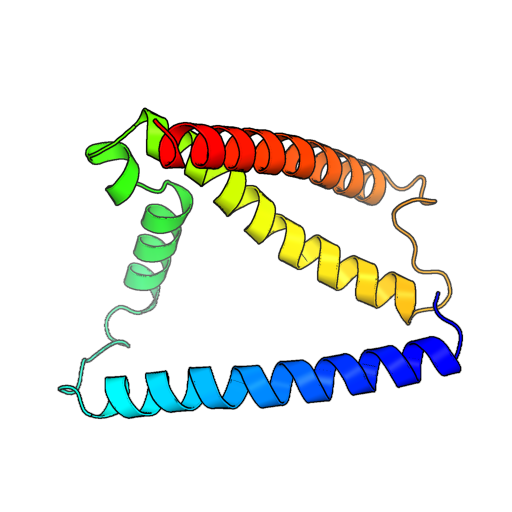.00 96.94 81 PHE A O 1
ATOM 652 N N . TYR A 1 82 ? 4.518 0.201 1.394 1.00 96.62 82 TYR A N 1
ATOM 653 C CA . TYR A 1 82 ? 4.797 -0.886 0.461 1.00 96.62 82 TYR A CA 1
ATOM 654 C C . TYR A 1 82 ? 3.851 -0.922 -0.738 1.00 96.62 82 TYR A C 1
ATOM 656 O O . TYR A 1 82 ? 4.214 -1.481 -1.767 1.00 96.62 82 TYR A O 1
ATOM 664 N N . LEU A 1 83 ? 2.667 -0.310 -0.670 1.00 96.19 83 LEU A N 1
ATOM 665 C CA . LEU A 1 83 ? 1.856 -0.105 -1.870 1.00 96.19 83 LEU A CA 1
ATOM 666 C C . LEU A 1 83 ? 2.629 0.709 -2.922 1.00 96.19 83 LEU A C 1
ATOM 668 O O . LEU A 1 83 ? 2.596 0.367 -4.100 1.00 96.19 83 LEU A O 1
ATOM 672 N N . LEU A 1 84 ? 3.362 1.742 -2.493 1.00 96.06 84 LEU A N 1
ATOM 673 C CA . LEU A 1 84 ? 4.223 2.539 -3.368 1.00 96.06 84 LEU A CA 1
ATOM 674 C C . LEU A 1 84 ? 5.447 1.742 -3.825 1.00 96.06 84 LEU A C 1
ATOM 676 O O . LEU A 1 84 ? 5.794 1.819 -4.998 1.00 96.06 84 LEU A O 1
ATOM 680 N N . VAL A 1 85 ? 6.058 0.952 -2.933 1.00 96.50 85 VAL A N 1
ATOM 681 C CA . VAL A 1 85 ? 7.182 0.054 -3.270 1.00 96.50 85 VAL A CA 1
ATOM 682 C C . VAL A 1 85 ? 6.781 -0.932 -4.361 1.00 96.50 85 VAL A C 1
ATOM 684 O O . VAL A 1 85 ? 7.409 -0.953 -5.406 1.00 96.50 85 VAL A O 1
ATOM 687 N N . ASN A 1 86 ? 5.658 -1.633 -4.210 1.00 95.81 86 ASN A N 1
ATOM 688 C CA . ASN A 1 86 ? 5.184 -2.581 -5.223 1.00 95.81 86 ASN A CA 1
ATOM 689 C C . ASN A 1 86 ? 4.862 -1.907 -6.570 1.00 95.81 86 ASN A C 1
ATOM 691 O O . ASN A 1 86 ? 5.071 -2.503 -7.625 1.00 95.81 86 ASN A O 1
ATOM 695 N N . ILE A 1 87 ? 4.341 -0.672 -6.556 1.00 95.56 87 ILE A N 1
ATOM 696 C CA . ILE A 1 87 ? 4.141 0.098 -7.792 1.00 95.56 87 ILE A CA 1
ATOM 697 C C . ILE A 1 87 ? 5.495 0.440 -8.420 1.00 95.56 87 ILE A C 1
ATOM 699 O O . ILE A 1 87 ? 5.652 0.282 -9.626 1.00 95.56 87 ILE A O 1
ATOM 703 N N . ASN A 1 88 ? 6.472 0.880 -7.627 1.00 95.44 88 ASN A N 1
ATOM 704 C CA . ASN A 1 88 ? 7.822 1.149 -8.113 1.00 95.44 88 ASN A CA 1
ATOM 705 C C . ASN A 1 88 ? 8.482 -0.107 -8.699 1.00 95.44 88 ASN A C 1
ATOM 707 O O . ASN A 1 88 ? 9.033 -0.040 -9.793 1.00 95.44 88 ASN A O 1
ATOM 711 N N . ASP A 1 89 ? 8.358 -1.250 -8.031 1.00 93.81 89 ASP A N 1
ATOM 712 C CA . ASP A 1 89 ? 8.899 -2.529 -8.497 1.00 93.81 89 ASP A CA 1
ATOM 713 C C . ASP A 1 89 ? 8.260 -2.946 -9.829 1.00 93.81 89 ASP A C 1
ATOM 715 O O . ASP A 1 89 ? 8.931 -3.478 -10.715 1.00 93.81 89 ASP A O 1
ATOM 719 N N . LEU A 1 90 ? 6.970 -2.642 -10.022 1.00 94.25 90 LEU A N 1
ATOM 720 C CA . LEU A 1 90 ? 6.309 -2.821 -11.312 1.00 94.25 90 LEU A CA 1
ATOM 721 C C . LEU A 1 90 ? 6.918 -1.907 -12.386 1.00 94.25 90 LEU A C 1
ATOM 723 O O . LEU A 1 90 ? 7.149 -2.353 -13.508 1.00 94.25 90 LEU A O 1
ATOM 727 N N . LEU A 1 91 ? 7.215 -0.646 -12.068 1.00 94.38 91 LEU A N 1
ATOM 728 C CA . LEU A 1 91 ? 7.893 0.249 -13.011 1.00 94.38 91 LEU A CA 1
ATOM 729 C C . LEU A 1 91 ? 9.294 -0.281 -13.360 1.00 94.38 91 LEU A C 1
ATOM 731 O O . LEU A 1 91 ? 9.626 -0.353 -14.541 1.00 94.38 91 LEU A O 1
ATOM 735 N N . GLU A 1 92 ? 10.076 -0.748 -12.382 1.00 92.81 92 GLU A N 1
ATOM 736 C CA . GLU A 1 92 ? 11.395 -1.370 -12.618 1.00 92.81 92 GLU A CA 1
ATOM 737 C C . GLU A 1 92 ? 11.321 -2.658 -13.454 1.00 92.81 92 GLU A C 1
ATOM 739 O O . GLU A 1 92 ? 12.251 -3.010 -14.195 1.00 92.81 92 GLU A O 1
ATOM 744 N N . ALA A 1 93 ? 10.217 -3.396 -13.336 1.00 92.19 93 ALA A N 1
ATOM 745 C CA . ALA A 1 93 ? 9.997 -4.625 -14.080 1.00 92.19 93 ALA A CA 1
ATOM 746 C C . ALA A 1 93 ? 9.681 -4.375 -15.567 1.00 92.19 93 ALA A C 1
ATOM 748 O O . ALA A 1 93 ? 10.106 -5.180 -16.406 1.00 92.19 93 ALA A O 1
ATOM 749 N N . TYR A 1 94 ? 8.981 -3.280 -15.894 1.00 93.50 94 TYR A N 1
ATOM 750 C CA . TYR A 1 94 ? 8.406 -3.035 -17.228 1.00 93.50 94 TYR A CA 1
ATOM 751 C C . TYR A 1 94 ? 8.971 -1.822 -17.985 1.00 93.50 94 TYR A C 1
ATOM 753 O O . TYR A 1 94 ? 8.763 -1.743 -19.195 1.00 93.50 94 TYR A O 1
ATOM 761 N N . ILE A 1 95 ? 9.678 -0.895 -17.332 1.00 93.31 95 ILE A N 1
ATOM 762 C CA . ILE A 1 95 ? 10.201 0.327 -17.964 1.00 93.31 95 ILE A CA 1
ATOM 763 C C . ILE A 1 95 ? 11.730 0.275 -18.057 1.00 93.31 95 ILE A C 1
ATOM 765 O O . ILE A 1 95 ? 12.430 0.208 -17.046 1.00 93.31 95 ILE A O 1
ATOM 769 N N . GLU A 1 96 ? 12.252 0.365 -19.283 1.00 90.38 96 GLU A N 1
ATOM 770 C CA . GLU A 1 96 ? 13.694 0.464 -19.541 1.00 90.38 96 GLU A CA 1
ATOM 771 C C . GLU A 1 96 ? 14.295 1.718 -18.908 1.00 90.38 96 GLU A C 1
ATOM 773 O O . GLU A 1 96 ? 13.794 2.827 -19.071 1.00 90.38 96 GLU A O 1
ATOM 778 N N . GLY A 1 97 ? 15.386 1.530 -18.160 1.00 88.69 97 GLY A N 1
ATOM 779 C CA . GLY A 1 97 ? 16.109 2.611 -17.490 1.00 88.69 97 GLY A CA 1
ATOM 780 C C . GLY A 1 97 ? 15.495 3.100 -16.173 1.00 88.69 97 GLY A C 1
ATOM 781 O O . GLY A 1 97 ? 16.108 3.943 -15.519 1.00 88.69 97 GLY A O 1
ATOM 782 N N . TRP A 1 98 ? 14.339 2.577 -15.742 1.00 91.56 98 TRP A N 1
ATOM 783 C CA . TRP A 1 98 ? 13.780 2.890 -14.424 1.00 91.56 98 TRP A CA 1
ATOM 784 C C . TRP A 1 98 ? 14.457 2.046 -13.334 1.00 91.56 98 TRP A C 1
ATOM 786 O O . TRP A 1 98 ? 14.414 0.818 -13.374 1.00 91.56 98 TRP A O 1
ATOM 796 N N . THR A 1 99 ? 15.092 2.698 -12.358 1.00 90.44 99 THR A N 1
ATOM 797 C CA . THR A 1 99 ? 15.654 2.041 -11.169 1.00 90.44 99 THR A CA 1
ATOM 798 C C . THR A 1 99 ? 15.720 3.004 -9.989 1.00 90.44 99 THR A C 1
ATOM 800 O O . THR A 1 99 ? 16.128 4.159 -10.139 1.00 90.44 99 THR A O 1
ATOM 803 N N . THR A 1 100 ? 15.354 2.530 -8.801 1.00 89.44 100 THR A N 1
ATOM 804 C CA . THR A 1 100 ? 15.567 3.228 -7.531 1.00 89.44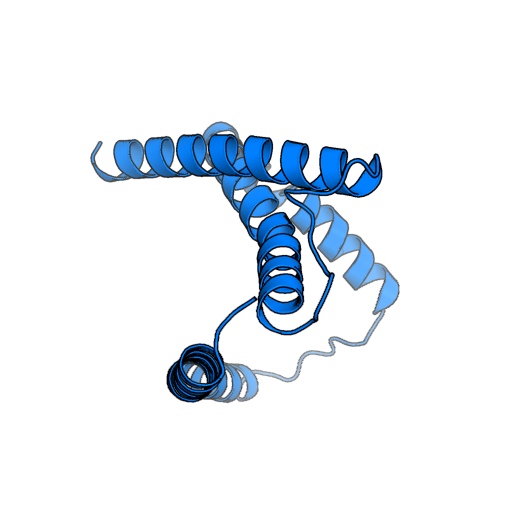 100 THR A CA 1
ATOM 805 C C . THR A 1 100 ? 16.778 2.685 -6.788 1.00 89.44 100 THR A C 1
ATOM 807 O O . THR A 1 100 ? 17.490 3.470 -6.166 1.00 89.44 100 THR A O 1
ATOM 810 N N . ILE A 1 101 ? 17.072 1.385 -6.874 1.00 83.56 101 ILE A N 1
ATOM 811 C CA . ILE A 1 101 ? 18.204 0.754 -6.165 1.00 83.56 101 ILE A CA 1
ATOM 812 C C . ILE A 1 101 ? 19.562 1.255 -6.685 1.00 83.56 101 ILE A C 1
ATOM 814 O O . ILE A 1 101 ? 20.465 1.523 -5.896 1.00 83.56 101 ILE A O 1
ATOM 818 N N . GLY A 1 102 ? 19.713 1.413 -8.005 1.00 81.31 102 GLY A N 1
ATOM 819 C CA . GLY A 1 102 ? 20.958 1.884 -8.630 1.00 81.31 102 GLY A CA 1
ATOM 820 C C . GLY A 1 102 ? 21.067 3.405 -8.771 1.00 81.31 102 GLY A C 1
ATOM 821 O O . GLY A 1 102 ? 22.043 3.905 -9.329 1.00 81.31 102 GLY A O 1
ATOM 822 N N . SER A 1 103 ? 20.058 4.150 -8.317 1.00 89.50 103 SER A N 1
ATOM 823 C CA . SER A 1 103 ? 19.972 5.592 -8.528 1.00 89.50 103 SER A CA 1
ATOM 824 C C . SER A 1 103 ? 20.692 6.370 -7.428 1.00 89.50 103 SER A C 1
ATOM 826 O O . SER A 1 103 ? 20.441 6.184 -6.241 1.00 89.50 103 SER A O 1
ATOM 828 N N . SER A 1 104 ? 21.549 7.311 -7.827 1.00 91.06 104 SER A N 1
ATOM 829 C CA . SER A 1 104 ? 22.177 8.285 -6.924 1.00 91.06 104 SER A CA 1
ATOM 830 C C . SER A 1 104 ? 21.275 9.487 -6.619 1.00 91.06 104 SER A C 1
ATOM 832 O O . SER A 1 104 ? 21.679 10.405 -5.902 1.00 91.06 104 SER A O 1
ATOM 834 N N . HIS A 1 105 ? 20.050 9.508 -7.157 1.00 93.94 105 HIS A N 1
ATOM 835 C CA . HIS A 1 105 ? 19.121 10.607 -6.943 1.00 93.94 105 HIS A CA 1
ATOM 836 C C . HIS A 1 105 ? 18.640 10.626 -5.478 1.00 93.94 105 HIS A C 1
ATOM 838 O O . HIS A 1 105 ? 18.148 9.605 -4.991 1.00 93.94 105 HIS A O 1
ATOM 844 N N . PRO A 1 106 ? 18.681 11.774 -4.770 1.00 94.19 106 PRO A N 1
ATOM 845 C CA . PRO A 1 106 ? 18.337 11.845 -3.345 1.00 94.19 106 PRO A CA 1
ATOM 846 C C . PRO A 1 106 ? 16.948 11.294 -2.997 1.00 94.19 106 PRO A C 1
ATOM 848 O O . PRO A 1 106 ? 16.763 10.685 -1.948 1.00 94.19 106 PRO A O 1
ATOM 851 N N . VAL A 1 107 ? 15.971 11.469 -3.895 1.00 93.81 107 VAL A N 1
ATOM 852 C CA . VAL A 1 107 ? 14.612 10.927 -3.717 1.00 93.81 107 VAL A CA 1
ATOM 853 C C . VAL A 1 107 ? 14.605 9.397 -3.736 1.00 93.81 107 VAL A C 1
ATOM 855 O O . VAL A 1 107 ? 13.919 8.798 -2.915 1.00 93.81 107 VAL A O 1
ATOM 858 N N . ALA A 1 108 ? 15.377 8.763 -4.625 1.00 94.31 108 ALA A N 1
ATOM 859 C CA . ALA A 1 108 ? 15.465 7.306 -4.702 1.00 94.31 108 ALA A CA 1
ATOM 860 C C . ALA A 1 108 ? 16.173 6.730 -3.467 1.00 94.31 108 ALA A C 1
ATOM 862 O O . ALA A 1 108 ? 15.698 5.765 -2.877 1.00 94.31 108 ALA A O 1
ATOM 863 N N . LEU A 1 109 ? 17.242 7.389 -3.007 1.00 95.19 109 LEU A N 1
ATOM 864 C CA . LEU A 1 109 ? 17.927 7.025 -1.765 1.00 95.19 109 LEU A CA 1
ATOM 865 C C . LEU A 1 109 ? 16.998 7.129 -0.550 1.00 95.19 109 LEU A C 1
ATOM 867 O O . LEU A 1 109 ? 16.937 6.206 0.260 1.00 95.19 109 LEU A O 1
ATOM 871 N N . GLY A 1 110 ? 16.240 8.225 -0.442 1.00 96.06 110 GLY A N 1
ATOM 872 C CA . GLY A 1 110 ? 15.236 8.390 0.607 1.00 96.06 110 GLY A CA 1
ATOM 873 C C . GLY A 1 110 ? 14.161 7.308 0.534 1.00 96.06 110 GLY A C 1
ATOM 874 O O . GLY A 1 110 ? 13.847 6.687 1.545 1.00 96.06 110 GLY A O 1
ATOM 875 N N . PHE A 1 111 ? 13.639 7.034 -0.662 1.00 96.06 111 PHE A N 1
ATOM 876 C CA . PHE A 1 111 ? 12.645 5.987 -0.887 1.00 96.06 111 PHE A CA 1
ATOM 877 C C . PHE A 1 111 ? 13.140 4.603 -0.444 1.00 96.06 111 PHE A C 1
ATOM 879 O O . PHE A 1 111 ? 12.426 3.910 0.283 1.00 96.06 111 PHE A O 1
ATOM 886 N N . ASN A 1 112 ? 14.368 4.226 -0.808 1.00 95.19 112 ASN A N 1
ATOM 887 C CA . ASN A 1 112 ? 14.971 2.956 -0.395 1.00 95.19 112 ASN A CA 1
ATOM 888 C C . ASN A 1 112 ? 15.175 2.909 1.128 1.00 95.19 112 ASN A C 1
ATOM 890 O O . ASN A 1 112 ? 14.779 1.940 1.766 1.00 95.19 112 ASN A O 1
ATOM 894 N N . LEU A 1 113 ? 15.680 3.988 1.739 1.00 96.19 113 LEU A N 1
ATOM 895 C CA . LEU A 1 113 ? 15.857 4.064 3.194 1.00 96.19 113 LEU A CA 1
ATOM 896 C C . LEU A 1 113 ? 14.529 3.899 3.951 1.00 96.19 113 LEU A C 1
ATOM 898 O O . LEU A 1 113 ? 14.465 3.170 4.942 1.00 96.19 113 LEU A O 1
ATOM 902 N N . PHE A 1 114 ? 13.462 4.567 3.501 1.00 96.88 114 PHE A N 1
ATOM 903 C CA . PHE A 1 114 ? 12.135 4.394 4.093 1.00 96.88 114 PHE A CA 1
ATOM 904 C C . PHE A 1 114 ? 11.598 2.978 3.861 1.00 96.88 114 PHE A C 1
ATOM 906 O O . PHE A 1 114 ? 11.005 2.415 4.781 1.00 96.88 114 PHE A O 1
ATOM 913 N N . SER A 1 115 ? 11.844 2.385 2.687 1.00 96.94 115 SER A N 1
ATOM 914 C CA . SER A 1 115 ? 11.489 0.988 2.400 1.00 96.94 115 SER A CA 1
ATOM 915 C C . SER A 1 115 ? 12.144 0.049 3.411 1.00 96.94 115 SER A C 1
ATOM 917 O O . SER A 1 115 ? 11.443 -0.714 4.078 1.00 96.94 115 SER A O 1
ATOM 919 N N . ASP A 1 116 ? 13.456 0.163 3.615 1.00 96.75 116 ASP A N 1
ATOM 920 C CA . ASP A 1 116 ? 14.214 -0.657 4.566 1.00 96.75 116 ASP A CA 1
ATOM 921 C C . ASP A 1 116 ? 13.723 -0.461 6.004 1.00 96.75 116 ASP A C 1
ATOM 923 O O . ASP A 1 116 ? 13.434 -1.429 6.716 1.00 96.75 116 ASP A O 1
ATOM 927 N N . LEU A 1 117 ? 13.544 0.795 6.421 1.00 98.19 117 LEU A N 1
ATOM 928 C CA . LEU A 1 117 ? 13.049 1.125 7.754 1.00 98.19 117 LEU A CA 1
ATOM 929 C C . LEU A 1 117 ? 11.674 0.498 8.011 1.00 98.19 117 LEU A C 1
ATOM 931 O O . LEU A 1 117 ? 11.469 -0.162 9.034 1.00 98.19 117 LEU A O 1
ATOM 935 N N . PHE A 1 118 ? 10.729 0.669 7.085 1.00 98.12 118 PHE A N 1
ATOM 936 C CA . PHE A 1 118 ? 9.399 0.084 7.217 1.00 98.12 118 PHE A CA 1
ATOM 937 C C . PHE A 1 118 ? 9.429 -1.444 7.178 1.00 98.12 118 PHE A C 1
ATOM 939 O O . PHE A 1 118 ? 8.659 -2.067 7.906 1.00 98.12 118 PHE A O 1
ATOM 946 N N . SER A 1 119 ? 10.337 -2.052 6.414 1.00 97.62 119 SER A N 1
ATOM 947 C CA . SER A 1 119 ? 10.533 -3.509 6.392 1.00 97.62 119 SER A CA 1
ATOM 948 C C . SER A 1 119 ? 10.881 -4.047 7.776 1.00 97.62 119 SER A C 1
ATOM 950 O O . SER A 1 119 ? 10.256 -4.991 8.265 1.00 97.62 119 SER A O 1
ATOM 952 N N . VAL A 1 120 ? 11.843 -3.403 8.442 1.00 98.38 120 VAL A N 1
ATOM 953 C CA . VAL A 1 120 ? 12.265 -3.768 9.799 1.00 98.38 120 VAL A CA 1
ATOM 954 C C . VAL A 1 120 ? 11.119 -3.568 10.792 1.00 98.38 120 VAL A C 1
ATOM 956 O O . VAL A 1 120 ? 10.845 -4.455 11.601 1.00 98.38 120 VAL A O 1
ATOM 959 N N . LEU A 1 121 ? 10.403 -2.443 10.712 1.00 98.31 121 LEU A N 1
ATOM 960 C CA . LEU A 1 121 ? 9.252 -2.172 11.579 1.00 98.31 121 LEU A CA 1
ATOM 961 C C . LEU A 1 121 ? 8.138 -3.217 11.403 1.00 98.31 121 LEU A C 1
ATOM 963 O O . LEU A 1 121 ? 7.619 -3.736 12.396 1.00 98.31 121 LEU A O 1
ATOM 967 N N . VAL A 1 122 ? 7.793 -3.566 10.160 1.00 98.3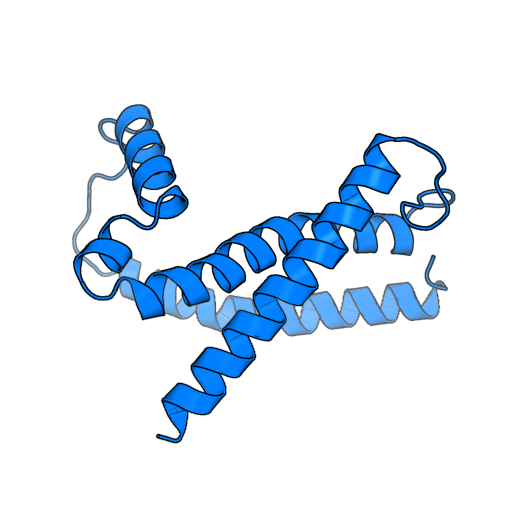1 122 VAL A N 1
ATOM 968 C CA . VAL A 1 122 ? 6.809 -4.615 9.847 1.00 98.31 122 VAL A CA 1
ATOM 969 C C . VAL A 1 122 ? 7.253 -5.948 10.435 1.00 98.31 122 VAL A C 1
ATOM 971 O O . VAL A 1 122 ? 6.451 -6.608 11.095 1.00 98.31 122 VAL A O 1
ATOM 974 N N . LEU A 1 123 ? 8.523 -6.325 10.263 1.00 98.25 123 LEU A N 1
ATOM 975 C CA . LEU A 1 123 ? 9.063 -7.570 10.806 1.00 98.25 123 LEU A CA 1
ATOM 976 C C . LEU A 1 123 ? 8.949 -7.616 12.336 1.00 98.25 123 LEU A C 1
ATOM 978 O O . LEU A 1 123 ? 8.456 -8.603 12.883 1.00 98.25 123 LEU A O 1
ATOM 982 N N . ILE A 1 124 ? 9.321 -6.532 13.023 1.00 98.44 124 ILE A N 1
ATOM 983 C CA . ILE A 1 124 ? 9.159 -6.394 14.479 1.00 98.44 124 ILE A CA 1
ATOM 984 C C . ILE A 1 124 ? 7.687 -6.567 14.878 1.00 98.44 124 ILE A C 1
ATOM 986 O O . ILE A 1 124 ? 7.378 -7.314 15.811 1.00 98.44 124 ILE A O 1
ATOM 990 N N . GLY A 1 125 ? 6.768 -5.911 14.163 1.00 97.94 125 GLY A N 1
ATOM 991 C CA . GLY A 1 125 ? 5.331 -6.036 14.400 1.00 97.94 125 GLY A CA 1
ATOM 992 C C . GLY A 1 125 ? 4.831 -7.471 14.229 1.00 97.94 125 GLY A C 1
ATOM 993 O O . GLY A 1 125 ? 4.132 -7.988 15.101 1.00 97.94 125 GLY A O 1
ATOM 994 N N . ILE A 1 126 ? 5.215 -8.140 13.139 1.00 97.69 126 ILE A N 1
ATOM 995 C CA . ILE A 1 126 ? 4.823 -9.528 12.855 1.00 97.69 126 ILE A CA 1
ATOM 996 C C . ILE A 1 126 ? 5.351 -10.469 13.941 1.00 97.69 126 ILE A C 1
ATOM 998 O O . ILE A 1 126 ? 4.585 -11.294 14.438 1.00 97.69 126 ILE A O 1
ATOM 1002 N N . ILE A 1 127 ? 6.614 -10.323 14.355 1.00 98.19 127 ILE A N 1
ATOM 1003 C CA . ILE A 1 127 ? 7.210 -11.127 15.434 1.00 98.19 127 ILE A CA 1
ATOM 1004 C C . ILE A 1 127 ? 6.423 -10.944 16.736 1.00 98.19 127 ILE A C 1
ATOM 1006 O O . ILE A 1 127 ? 6.051 -11.934 17.369 1.00 98.19 127 ILE A O 1
ATOM 1010 N N . TYR A 1 128 ? 6.104 -9.701 17.112 1.00 97.94 128 TYR A N 1
ATOM 1011 C CA . TYR A 1 128 ? 5.280 -9.427 18.290 1.00 97.94 128 TYR A CA 1
ATOM 1012 C C . TYR A 1 128 ? 3.922 -10.141 18.220 1.00 97.94 128 TYR A C 1
ATOM 1014 O O . TYR A 1 128 ? 3.518 -10.803 19.179 1.00 97.94 128 TYR A O 1
ATOM 1022 N N . PHE A 1 129 ? 3.216 -10.046 17.088 1.00 97.38 129 PHE A N 1
ATOM 1023 C CA . PHE A 1 129 ? 1.914 -10.697 16.927 1.00 97.38 129 PHE A CA 1
ATOM 1024 C C . PHE A 1 129 ? 2.005 -12.221 16.886 1.00 97.38 129 PHE A C 1
ATOM 1026 O O . PHE A 1 129 ? 1.088 -12.884 17.372 1.00 97.38 129 PHE A O 1
ATOM 1033 N N . LEU A 1 130 ? 3.094 -12.778 16.355 1.00 97.50 130 LEU A N 1
ATOM 1034 C CA . LEU A 1 130 ? 3.341 -14.215 16.360 1.00 97.50 130 LEU A CA 1
ATOM 1035 C C . LEU A 1 130 ? 3.538 -14.727 17.790 1.00 97.50 130 LEU A C 1
ATOM 1037 O O . LEU A 1 130 ? 2.870 -15.679 18.184 1.00 97.50 130 LEU A O 1
ATOM 1041 N N . ILE A 1 131 ? 4.378 -14.053 18.582 1.00 97.44 131 ILE A N 1
ATOM 1042 C CA . ILE A 1 131 ? 4.601 -14.380 19.998 1.00 97.44 131 ILE A CA 1
ATOM 1043 C C . ILE A 1 131 ? 3.292 -14.246 20.786 1.00 97.44 131 ILE A C 1
ATOM 1045 O O . ILE A 1 131 ? 2.892 -15.163 21.497 1.00 97.44 131 ILE A O 1
ATOM 1049 N N . ARG A 1 132 ? 2.564 -13.139 20.607 1.00 95.31 132 ARG A N 1
ATOM 1050 C CA . ARG A 1 132 ? 1.271 -12.905 21.270 1.00 95.31 132 ARG A CA 1
ATOM 1051 C C . ARG A 1 132 ? 0.196 -13.925 20.872 1.00 95.31 132 ARG A C 1
ATOM 1053 O O . ARG A 1 132 ? -0.782 -14.083 21.588 1.00 95.31 132 ARG A O 1
ATOM 1060 N N . ARG A 1 133 ? 0.302 -14.554 19.699 1.00 94.94 133 ARG A N 1
ATOM 1061 C CA . ARG A 1 133 ? -0.661 -15.569 19.250 1.00 94.94 133 ARG A CA 1
ATOM 1062 C C . ARG A 1 133 ? -0.490 -16.890 20.001 1.00 94.94 133 ARG A C 1
ATOM 1064 O O . ARG A 1 133 ? -1.468 -17.621 20.120 1.00 94.94 133 ARG A O 1
ATOM 1071 N N . VAL A 1 134 ? 0.735 -17.210 20.417 1.00 96.00 134 VAL A N 1
ATOM 1072 C CA . VAL A 1 134 ? 1.072 -18.502 21.035 1.00 96.00 134 VAL A CA 1
ATOM 1073 C C . VAL A 1 134 ? 1.101 -18.464 22.564 1.00 96.00 134 VAL A C 1
ATOM 1075 O O . VAL A 1 134 ? 0.982 -19.521 23.174 1.00 96.00 134 VAL A O 1
ATOM 1078 N N . LEU A 1 135 ? 1.253 -17.278 23.162 1.00 90.44 135 LEU A N 1
ATOM 1079 C CA . LEU A 1 135 ? 1.125 -17.026 24.604 1.00 90.44 135 LEU A CA 1
ATOM 1080 C C . LEU A 1 135 ? -0.326 -16.710 24.983 1.00 90.44 135 LEU A C 1
ATOM 1082 O O . LEU A 1 135 ? -0.768 -17.211 26.038 1.00 90.44 135 LEU A O 1
#

Sequence (135 aa):
MLSTTEQIAFVLLVLVCGGLAFQGFRRIYLIVSQGKPSYRTDDFPSRIIKALIDVGLQKPLFKSRPIVSLFHSFIFFGFSFYLLVNINDLLEAYIEGWTTIGSSHPVALGFNLFSDLFSVLVLIGIIYFLIRRVL